Protein AF-A0A0B7BY92-F1 (afdb_monomer_lite)

Organism: NCBI:txid1028688

InterPro domains:
  IPR040191 U3 small nucleolar RNA-associated protein 10 [PTHR13457] (1-80)

Structure (mmCIF, N/CA/C/O backbone):
data_AF-A0A0B7BY92-F1
#
_entry.id   AF-A0A0B7BY92-F1
#
loop_
_atom_site.group_PDB
_atom_site.id
_atom_site.type_symbol
_atom_site.label_atom_id
_atom_site.label_alt_id
_atom_site.label_comp_id
_atom_site.label_asym_id
_atom_site.label_entity_id
_atom_site.label_seq_id
_atom_site.pdbx_PDB_ins_code
_atom_site.Cartn_x
_atom_site.Cartn_y
_atom_site.Cartn_z
_atom_site.occupancy
_atom_site.B_iso_or_equiv
_atom_site.auth_seq_id
_atom_site.auth_comp_id
_atom_site.auth_asym_id
_atom_site.auth_atom_id
_atom_site.pdbx_PDB_model_num
ATOM 1 N N . MET A 1 1 ? 27.669 -34.664 15.422 1.00 49.97 1 MET A N 1
ATOM 2 C CA . MET A 1 1 ? 27.672 -33.985 16.736 1.00 49.97 1 MET A CA 1
ATOM 3 C C . MET A 1 1 ? 27.642 -32.486 16.471 1.00 49.97 1 MET A C 1
ATOM 5 O O . MET A 1 1 ? 28.609 -31.969 15.931 1.00 49.97 1 MET A O 1
ATOM 9 N N . ALA A 1 2 ? 26.512 -31.817 16.711 1.00 50.53 2 ALA A N 1
ATOM 10 C CA . ALA A 1 2 ? 26.399 -30.371 16.513 1.00 50.53 2 ALA A CA 1
ATOM 11 C C . ALA A 1 2 ? 27.093 -29.651 17.681 1.00 50.53 2 ALA A C 1
ATOM 13 O O . ALA A 1 2 ? 26.835 -29.971 18.839 1.00 50.53 2 ALA A O 1
ATOM 14 N N . THR A 1 3 ? 28.015 -28.736 17.388 1.00 66.62 3 THR A N 1
ATOM 15 C CA . THR A 1 3 ? 28.796 -28.015 18.400 1.00 66.62 3 THR A CA 1
ATOM 16 C C . THR A 1 3 ? 27.910 -27.022 19.162 1.00 66.62 3 THR A C 1
ATOM 18 O O . THR A 1 3 ? 26.997 -26.428 18.591 1.00 66.62 3 THR A O 1
ATOM 21 N N . SER A 1 4 ? 28.183 -26.830 20.459 1.00 69.81 4 SER A N 1
ATOM 22 C CA . SER A 1 4 ? 27.462 -25.919 21.376 1.00 69.81 4 SER A CA 1
ATOM 23 C C . SER A 1 4 ? 27.192 -24.524 20.778 1.00 69.81 4 SER A C 1
ATOM 25 O O . SER A 1 4 ? 26.115 -23.959 20.960 1.00 69.81 4 SER A O 1
ATOM 27 N N . LEU A 1 5 ? 28.120 -24.022 19.956 1.00 62.78 5 LEU A N 1
ATOM 28 C CA . LEU A 1 5 ? 27.999 -22.756 19.230 1.00 62.78 5 LEU A CA 1
ATOM 29 C C . LEU A 1 5 ? 26.826 -22.737 18.229 1.00 62.78 5 LEU A C 1
ATOM 31 O O . LEU A 1 5 ? 26.103 -21.750 18.147 1.00 62.78 5 LEU A O 1
ATOM 35 N N . ALA A 1 6 ? 26.589 -23.826 17.491 1.00 66.31 6 ALA A N 1
ATOM 36 C CA . ALA A 1 6 ? 25.493 -23.908 16.523 1.00 66.31 6 ALA A CA 1
ATOM 37 C C . ALA A 1 6 ? 24.118 -23.886 17.214 1.00 66.31 6 ALA A C 1
ATOM 39 O O . ALA A 1 6 ? 23.171 -23.281 16.711 1.00 66.31 6 ALA A O 1
ATOM 40 N N . ALA A 1 7 ? 24.013 -24.498 18.399 1.00 66.00 7 ALA A N 1
ATOM 41 C CA . ALA A 1 7 ? 22.806 -24.433 19.223 1.00 66.00 7 ALA A CA 1
ATOM 42 C C . ALA A 1 7 ? 22.583 -23.024 19.802 1.00 66.00 7 ALA A C 1
ATOM 44 O O . ALA A 1 7 ? 21.449 -22.548 19.849 1.00 66.00 7 ALA A O 1
ATOM 45 N N . GLN A 1 8 ? 23.662 -22.335 20.187 1.00 68.38 8 GLN A N 1
ATOM 46 C CA . GLN A 1 8 ? 23.614 -20.953 20.670 1.00 68.38 8 GLN A CA 1
ATOM 47 C C . GLN A 1 8 ? 23.230 -19.962 19.559 1.00 68.38 8 GLN A C 1
ATOM 49 O O . GLN A 1 8 ? 22.364 -19.121 19.782 1.00 68.38 8 GLN A O 1
ATOM 54 N N . LEU A 1 9 ? 23.770 -20.112 18.345 1.00 65.81 9 LEU A N 1
ATOM 55 C CA . LEU A 1 9 ? 23.393 -19.301 17.179 1.00 65.81 9 LEU A CA 1
ATOM 56 C C . LEU A 1 9 ? 21.927 -19.505 16.782 1.00 65.81 9 LEU A C 1
ATOM 58 O O . LEU A 1 9 ? 21.224 -18.539 16.499 1.00 65.81 9 LEU A O 1
ATOM 62 N N . LYS A 1 10 ? 21.424 -20.745 16.830 1.00 62.56 10 LYS A N 1
ATOM 63 C CA . LYS A 1 10 ? 20.009 -21.033 16.551 1.00 62.56 10 LYS A CA 1
ATOM 64 C C . LYS A 1 10 ? 19.069 -20.409 17.588 1.00 62.56 10 LYS A C 1
ATOM 66 O O . LYS A 1 10 ? 17.967 -20.005 17.240 1.00 62.56 10 LYS A O 1
ATOM 71 N N . LYS A 1 11 ? 19.507 -20.304 18.848 1.00 64.69 11 LYS A N 1
ATOM 72 C CA . LYS A 1 11 ? 18.765 -19.619 19.919 1.00 64.69 11 LYS A CA 1
ATOM 73 C C . LYS A 1 11 ? 18.809 -18.091 19.775 1.00 64.69 11 LYS A C 1
ATOM 75 O O . LYS A 1 11 ? 17.868 -17.430 20.195 1.00 64.69 11 LYS A O 1
ATOM 80 N N . LEU A 1 12 ? 19.872 -17.552 19.172 1.00 62.88 12 LEU A N 1
ATOM 81 C CA . LEU A 1 12 ? 20.027 -16.125 18.870 1.00 62.88 12 LEU A CA 1
ATOM 82 C C . LEU A 1 12 ? 19.279 -15.692 17.599 1.00 62.88 12 LEU A C 1
ATOM 84 O O . LEU A 1 12 ? 19.001 -14.512 17.435 1.00 62.88 12 LEU A O 1
ATOM 88 N N . ALA A 1 13 ? 18.908 -16.631 16.722 1.00 60.62 13 ALA A N 1
ATOM 89 C CA . ALA A 1 13 ? 18.026 -16.406 15.576 1.00 60.62 13 ALA A CA 1
ATOM 90 C C . ALA A 1 13 ? 16.558 -16.194 16.008 1.00 60.62 13 ALA A C 1
ATOM 92 O O . ALA A 1 13 ? 15.637 -16.821 15.479 1.00 60.62 13 ALA A O 1
ATOM 93 N N . THR A 1 14 ? 16.336 -15.327 16.996 1.00 62.22 14 THR A N 1
ATOM 94 C CA . THR A 1 14 ? 15.013 -14.842 17.383 1.00 62.22 14 THR A CA 1
ATOM 95 C C . THR A 1 14 ? 14.385 -14.059 16.220 1.00 62.22 14 THR A C 1
ATOM 97 O O . THR A 1 14 ? 15.107 -13.560 15.350 1.00 62.22 14 THR A O 1
ATOM 100 N N . PRO A 1 15 ? 13.047 -13.923 16.173 1.00 58.56 15 PRO A N 1
ATOM 101 C CA . PRO A 1 15 ? 12.374 -13.105 15.157 1.00 58.56 15 PRO A CA 1
ATOM 102 C C . PRO A 1 15 ? 12.929 -11.673 15.102 1.00 58.56 15 PRO A C 1
ATOM 104 O O . PRO A 1 15 ? 13.050 -11.086 14.032 1.00 58.56 15 PRO A O 1
ATOM 107 N N . GLU A 1 16 ? 13.343 -11.151 16.257 1.00 56.56 16 GLU A N 1
ATOM 108 C CA . GLU A 1 16 ? 13.968 -9.837 16.410 1.00 56.56 16 GLU A CA 1
ATOM 109 C C . GLU A 1 16 ? 15.346 -9.764 15.735 1.00 56.56 16 GLU A C 1
ATOM 111 O O . GLU A 1 16 ? 15.630 -8.808 15.018 1.00 56.56 16 GLU A O 1
ATOM 116 N N . ALA A 1 17 ? 16.187 -10.797 15.861 1.00 58.22 17 ALA A N 1
ATOM 117 C CA . ALA A 1 17 ? 17.472 -10.849 15.162 1.00 58.22 17 ALA A CA 1
ATOM 118 C C . ALA A 1 17 ? 17.302 -10.991 13.638 1.00 58.22 17 ALA A C 1
ATOM 120 O O . ALA A 1 17 ? 18.086 -10.429 12.876 1.00 58.22 17 ALA A O 1
ATOM 121 N N . GLN A 1 18 ? 16.251 -11.684 13.184 1.00 55.78 18 GLN A N 1
ATOM 122 C CA . GLN A 1 18 ? 15.886 -11.772 11.762 1.00 55.78 18 GLN A CA 1
ATOM 123 C C . GLN A 1 18 ? 15.388 -10.434 11.194 1.00 55.78 18 GLN A C 1
ATOM 125 O O . GLN A 1 18 ? 15.510 -10.211 9.995 1.00 55.78 18 GLN A O 1
ATOM 130 N N . SER A 1 19 ? 14.861 -9.539 12.037 1.00 55.06 19 SER A N 1
ATOM 131 C CA . SER A 1 19 ? 14.529 -8.161 11.651 1.00 55.06 19 SER A CA 1
ATOM 132 C C . SER A 1 19 ? 15.768 -7.266 11.517 1.00 55.06 19 SER A C 1
ATOM 134 O O . SER A 1 19 ? 15.716 -6.280 10.787 1.00 55.06 19 SER A O 1
ATOM 136 N N . LEU A 1 20 ? 16.860 -7.578 12.229 1.00 56.62 20 LEU A N 1
ATOM 137 C CA . LEU A 1 20 ? 18.120 -6.818 12.215 1.00 56.62 20 LEU A CA 1
ATOM 138 C C . LEU A 1 20 ? 19.088 -7.290 11.119 1.00 56.62 20 LEU A C 1
ATOM 140 O O . LEU A 1 20 ? 19.844 -6.494 10.563 1.00 56.62 20 LEU A O 1
ATOM 144 N N . LEU A 1 21 ? 19.053 -8.581 10.784 1.00 54.66 21 LEU A N 1
ATOM 145 C CA . LEU A 1 21 ? 19.653 -9.137 9.574 1.00 54.66 21 LEU A CA 1
ATOM 146 C C . LEU A 1 21 ? 18.796 -8.667 8.395 1.00 54.66 21 LEU A C 1
ATOM 148 O O . LEU A 1 21 ? 17.826 -9.336 8.058 1.00 54.66 21 LEU A O 1
ATOM 152 N N . GLY A 1 22 ? 19.102 -7.499 7.824 1.00 50.03 22 GLY A N 1
ATOM 153 C CA . GLY A 1 22 ? 18.390 -6.853 6.707 1.00 50.03 22 GLY A CA 1
ATOM 154 C C . GLY A 1 22 ? 18.390 -7.650 5.392 1.00 50.03 22 GLY A C 1
ATOM 155 O O . GLY A 1 22 ? 18.792 -7.146 4.352 1.00 50.03 22 GLY A O 1
ATOM 156 N N . SER A 1 23 ? 17.964 -8.908 5.452 1.00 46.84 23 SER A N 1
ATOM 157 C CA . SER A 1 23 ? 18.014 -9.940 4.419 1.00 46.84 23 SER A CA 1
ATOM 158 C C . SER A 1 23 ? 16.681 -10.683 4.321 1.00 46.84 23 SER A C 1
ATOM 160 O O . SER A 1 23 ? 16.618 -11.815 3.850 1.00 46.84 23 SER A O 1
ATOM 162 N N . ARG A 1 24 ? 15.571 -10.040 4.695 1.00 49.31 24 ARG A N 1
ATOM 163 C CA . ARG A 1 24 ? 14.474 -10.076 3.735 1.00 49.31 24 ARG A CA 1
ATOM 164 C C . ARG A 1 24 ? 14.849 -9.056 2.686 1.00 49.31 24 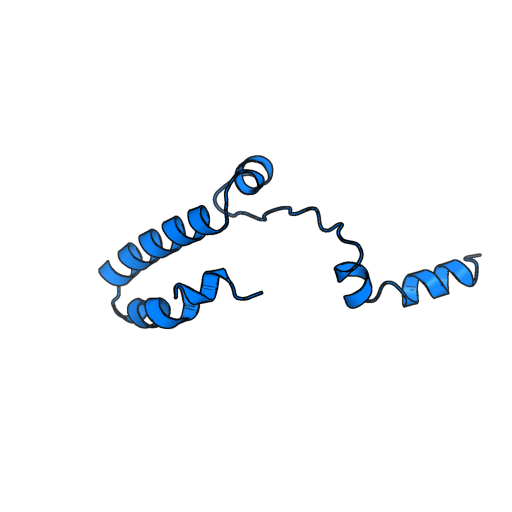ARG A C 1
ATOM 166 O O . ARG A 1 24 ? 14.493 -7.887 2.800 1.00 49.31 24 ARG A O 1
ATOM 173 N N . ASP A 1 25 ? 15.589 -9.525 1.682 1.00 46.84 25 ASP A N 1
ATOM 174 C CA . ASP A 1 25 ? 15.428 -8.997 0.339 1.00 46.84 25 ASP A CA 1
ATOM 175 C C . ASP A 1 25 ? 13.954 -8.641 0.203 1.00 46.84 25 ASP A C 1
ATOM 177 O O . ASP A 1 25 ? 13.091 -9.469 0.514 1.00 46.84 25 ASP A O 1
ATOM 181 N N . HIS A 1 26 ? 13.685 -7.379 -0.107 1.00 53.12 26 HIS A N 1
ATOM 182 C CA . HIS A 1 26 ? 12.363 -6.831 -0.350 1.00 53.12 26 HIS A CA 1
ATOM 183 C C . HIS A 1 26 ? 11.771 -7.568 -1.564 1.00 53.12 26 HIS A C 1
ATOM 185 O O . HIS A 1 26 ? 11.615 -7.011 -2.646 1.00 53.12 26 HIS A O 1
ATOM 191 N N . ILE A 1 27 ? 11.459 -8.856 -1.414 1.00 54.53 27 ILE A N 1
ATOM 192 C CA . ILE A 1 27 ? 10.512 -9.565 -2.244 1.00 54.53 27 ILE A CA 1
ATOM 193 C C . ILE A 1 27 ? 9.226 -8.837 -1.907 1.00 54.53 27 ILE A C 1
ATOM 195 O O . ILE A 1 27 ? 8.551 -9.148 -0.923 1.00 54.53 27 ILE A O 1
ATOM 199 N N . GLN A 1 28 ? 8.971 -7.762 -2.650 1.00 62.44 28 GLN A N 1
ATOM 200 C CA . GLN A 1 28 ? 7.697 -7.089 -2.641 1.00 62.44 28 GLN A CA 1
ATOM 201 C C . GLN A 1 28 ? 6.719 -8.102 -3.212 1.00 62.44 28 GLN A C 1
ATOM 203 O O . GLN A 1 28 ? 6.494 -8.161 -4.418 1.00 62.44 28 GLN A O 1
ATOM 208 N N . ALA A 1 29 ? 6.230 -8.967 -2.324 1.00 69.44 29 ALA A N 1
ATOM 209 C CA . ALA A 1 29 ? 5.228 -9.953 -2.632 1.00 69.44 29 ALA A CA 1
ATOM 210 C C . ALA A 1 29 ? 4.018 -9.171 -3.128 1.00 69.44 29 ALA A C 1
ATOM 212 O O . ALA A 1 29 ? 3.3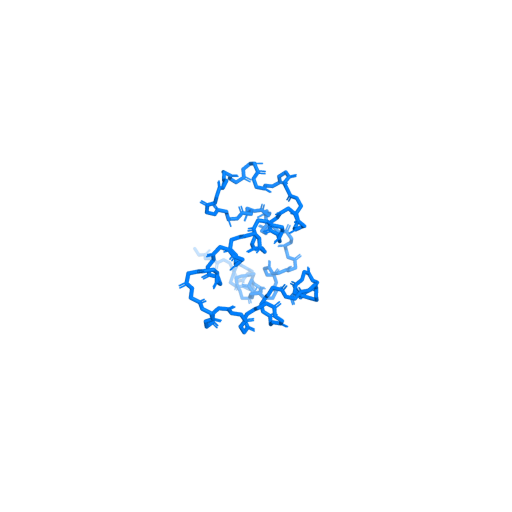26 -8.497 -2.365 1.00 69.44 29 ALA A O 1
ATOM 213 N N . SER A 1 30 ? 3.839 -9.197 -4.439 1.00 78.31 30 SER A N 1
ATOM 214 C CA . SER A 1 30 ? 2.813 -8.449 -5.130 1.00 78.31 30 SER A CA 1
ATOM 215 C C . SER A 1 30 ? 1.887 -9.449 -5.790 1.00 78.31 30 SER A C 1
ATOM 217 O O . SER A 1 30 ? 2.323 -10.378 -6.462 1.00 78.31 30 SER A O 1
ATOM 219 N N . PHE A 1 31 ? 0.587 -9.260 -5.588 1.00 83.81 31 PHE A N 1
ATOM 220 C CA . PHE A 1 31 ? -0.429 -10.016 -6.318 1.00 83.81 31 PHE A CA 1
ATOM 221 C C . PHE A 1 31 ? -0.646 -9.469 -7.736 1.00 83.81 31 PHE A C 1
ATOM 223 O O . PHE A 1 31 ? -1.259 -10.144 -8.555 1.00 83.81 31 PHE A O 1
ATOM 230 N N . LEU A 1 32 ? -0.184 -8.242 -8.009 1.00 84.44 32 LEU A N 1
ATOM 231 C CA . LEU A 1 32 ? -0.419 -7.536 -9.273 1.00 84.44 32 LEU A CA 1
ATOM 232 C C . LEU A 1 32 ? 0.783 -7.566 -10.220 1.00 84.44 32 LEU A C 1
ATOM 234 O O . LEU A 1 32 ? 0.601 -7.378 -11.417 1.00 84.44 32 LEU A O 1
ATOM 238 N N . TYR A 1 33 ? 1.990 -7.767 -9.691 1.00 84.25 33 TYR A N 1
ATOM 239 C CA . TYR A 1 33 ? 3.242 -7.676 -10.440 1.00 84.25 33 TYR A CA 1
ATOM 240 C C . TYR A 1 33 ? 4.173 -8.817 -10.065 1.00 84.25 33 TYR A C 1
ATOM 242 O O . TYR A 1 33 ? 4.139 -9.301 -8.932 1.00 84.25 33 TYR A O 1
ATOM 250 N N . ASP A 1 34 ? 5.071 -9.171 -10.977 1.00 84.69 34 ASP A N 1
ATOM 251 C CA . ASP A 1 34 ? 6.185 -10.043 -10.632 1.00 84.69 34 ASP A CA 1
ATOM 252 C C . ASP A 1 34 ? 7.109 -9.362 -9.618 1.00 84.69 34 ASP A C 1
ATOM 254 O O . ASP A 1 34 ? 7.262 -8.141 -9.604 1.00 84.69 34 ASP A O 1
ATOM 258 N N . ASN A 1 35 ? 7.801 -10.156 -8.798 1.00 80.44 35 ASN A N 1
ATOM 259 C CA . ASN A 1 35 ? 8.685 -9.634 -7.746 1.00 80.44 35 ASN A CA 1
ATOM 260 C C . ASN A 1 35 ? 9.736 -8.636 -8.274 1.00 80.44 35 ASN A C 1
ATOM 262 O O . ASN A 1 35 ? 10.112 -7.704 -7.568 1.00 80.44 35 ASN A O 1
ATOM 266 N N . LYS A 1 36 ? 10.203 -8.816 -9.519 1.00 80.44 36 LYS A N 1
ATOM 267 C CA . LYS A 1 36 ? 11.162 -7.908 -10.173 1.00 80.44 36 LYS A CA 1
ATOM 268 C C . LYS A 1 36 ? 10.538 -6.557 -10.517 1.00 80.44 36 LYS A C 1
ATOM 270 O O . LYS A 1 36 ? 11.169 -5.519 -10.343 1.00 80.44 36 LYS A O 1
ATOM 275 N N . GLU A 1 37 ? 9.307 -6.582 -11.007 1.00 79.88 37 GLU A N 1
ATOM 276 C CA . GLU A 1 37 ? 8.572 -5.378 -11.380 1.00 79.88 37 GLU A CA 1
ATOM 277 C C . GLU A 1 37 ? 8.111 -4.631 -10.130 1.00 79.88 37 GLU A C 1
ATOM 279 O O . GLU A 1 37 ? 8.331 -3.430 -10.020 1.00 79.88 37 GLU A O 1
ATOM 284 N N . ALA A 1 38 ? 7.573 -5.350 -9.140 1.00 82.75 38 ALA A N 1
ATOM 285 C CA . ALA A 1 38 ? 7.149 -4.787 -7.864 1.00 82.75 38 ALA A CA 1
ATOM 286 C C . ALA A 1 38 ? 8.289 -4.036 -7.161 1.00 82.75 38 ALA A C 1
ATOM 288 O O . ALA A 1 38 ? 8.098 -2.910 -6.720 1.00 82.75 38 ALA A O 1
ATOM 289 N N . ALA A 1 39 ? 9.500 -4.604 -7.152 1.00 80.06 39 ALA A N 1
ATOM 290 C CA . ALA A 1 39 ? 10.680 -3.968 -6.568 1.00 80.06 39 ALA A CA 1
ATOM 291 C C . ALA A 1 39 ? 11.079 -2.633 -7.231 1.00 80.06 39 ALA A C 1
ATOM 293 O O . ALA A 1 39 ? 11.825 -1.865 -6.630 1.00 80.06 39 ALA A O 1
ATOM 294 N N . THR A 1 40 ? 10.599 -2.356 -8.448 1.00 83.50 40 THR A N 1
ATOM 295 C CA . THR A 1 40 ? 10.862 -1.099 -9.168 1.00 83.50 40 THR A CA 1
ATOM 296 C C . THR A 1 40 ? 9.862 -0.001 -8.793 1.00 83.50 40 THR A C 1
ATOM 298 O O . THR A 1 40 ? 10.129 1.178 -9.014 1.00 83.50 40 THR A O 1
ATOM 301 N N . TYR A 1 41 ? 8.704 -0.366 -8.236 1.00 83.50 41 TYR A N 1
ATOM 302 C CA . TYR A 1 41 ? 7.645 0.577 -7.905 1.00 83.50 41 TYR A CA 1
ATOM 303 C C . TYR A 1 41 ? 7.722 1.056 -6.453 1.00 83.50 41 TYR A C 1
ATOM 305 O O . TYR A 1 41 ? 7.949 0.289 -5.513 1.00 83.50 41 TYR A O 1
ATOM 313 N N . ASP A 1 42 ? 7.436 2.344 -6.271 1.00 83.88 42 ASP A N 1
ATOM 314 C CA . ASP A 1 42 ? 7.371 2.969 -4.955 1.00 83.88 42 ASP A CA 1
ATOM 315 C C . ASP A 1 42 ? 6.053 2.672 -4.233 1.00 83.88 42 ASP A C 1
ATOM 317 O O . A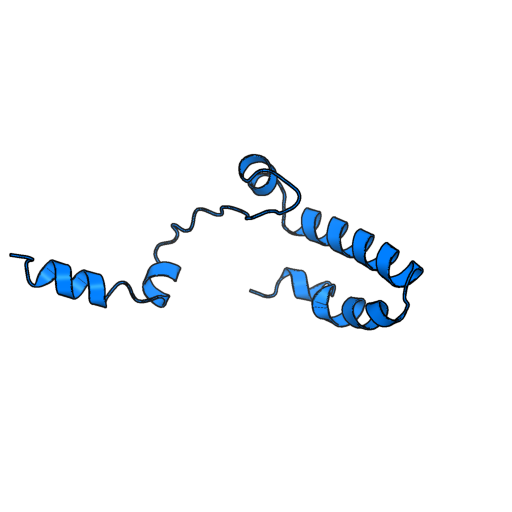SP A 1 42 ? 5.004 2.444 -4.842 1.00 83.88 42 ASP A O 1
ATOM 321 N N . ARG A 1 43 ? 6.061 2.793 -2.900 1.00 81.75 43 ARG A N 1
ATOM 322 C CA . ARG A 1 43 ? 4.858 2.644 -2.057 1.00 81.75 43 ARG A CA 1
ATOM 323 C C . ARG A 1 43 ? 3.711 3.570 -2.493 1.00 81.75 43 ARG A C 1
ATOM 325 O O . ARG A 1 43 ? 2.548 3.179 -2.405 1.00 81.75 43 ARG A O 1
ATOM 332 N N . GLN A 1 44 ? 4.028 4.755 -3.025 1.00 85.25 44 GLN A N 1
ATOM 333 C CA . GLN A 1 44 ? 3.041 5.694 -3.572 1.00 85.25 44 GLN A CA 1
ATOM 334 C C . GLN A 1 44 ? 2.288 5.118 -4.782 1.00 85.25 44 GLN A C 1
ATOM 336 O O . GLN A 1 44 ? 1.088 5.351 -4.923 1.00 85.25 44 GLN A O 1
ATOM 341 N N . HIS A 1 45 ? 2.963 4.348 -5.642 1.00 88.50 45 HIS A N 1
ATOM 342 C CA . HIS A 1 45 ? 2.337 3.705 -6.802 1.00 88.50 45 HIS A CA 1
ATOM 343 C C . HIS A 1 45 ? 1.253 2.723 -6.358 1.00 88.50 45 HIS A C 1
ATOM 345 O O . HIS A 1 45 ? 0.106 2.808 -6.797 1.00 88.50 45 HIS A O 1
ATOM 351 N N . PHE A 1 46 ? 1.585 1.853 -5.404 1.00 87.31 46 PHE A N 1
ATOM 352 C CA . PHE A 1 46 ? 0.634 0.896 -4.839 1.00 87.31 46 PHE A CA 1
ATOM 353 C C . PHE A 1 46 ? -0.520 1.577 -4.107 1.00 87.31 46 PHE A C 1
ATOM 355 O O . PHE A 1 46 ? -1.667 1.152 -4.245 1.00 87.31 46 PHE A O 1
ATOM 362 N N . TYR A 1 47 ? -0.242 2.660 -3.380 1.00 88.31 47 TYR A N 1
ATOM 363 C CA . TYR A 1 47 ? -1.282 3.451 -2.731 1.00 88.31 47 TYR A CA 1
ATOM 364 C C . TYR A 1 47 ? -2.269 4.034 -3.749 1.00 88.31 47 TYR A C 1
ATOM 366 O O . TYR A 1 47 ? -3.478 3.905 -3.573 1.00 88.31 47 TYR A O 1
ATOM 374 N N . ASN A 1 48 ? -1.776 4.608 -4.851 1.00 90.31 48 ASN A N 1
ATOM 375 C CA . ASN A 1 48 ? -2.629 5.166 -5.900 1.00 90.31 48 ASN A CA 1
ATOM 376 C C . ASN A 1 48 ? -3.523 4.092 -6.543 1.00 90.31 48 ASN A C 1
ATOM 378 O O . ASN A 1 48 ? -4.715 4.330 -6.756 1.00 90.31 48 ASN A O 1
ATOM 382 N N . ILE A 1 49 ? -2.971 2.902 -6.809 1.00 91.25 49 ILE A N 1
ATOM 383 C CA . ILE A 1 49 ? -3.744 1.751 -7.303 1.00 91.25 49 ILE A CA 1
ATOM 384 C C . ILE A 1 49 ? -4.826 1.364 -6.288 1.00 91.25 49 ILE A C 1
ATOM 386 O O . ILE A 1 49 ? -5.984 1.174 -6.663 1.00 91.25 49 ILE A O 1
ATOM 390 N N . GLY A 1 50 ? -4.470 1.295 -5.004 1.00 90.06 50 GLY A N 1
ATOM 391 C CA . GLY A 1 50 ? -5.387 0.975 -3.913 1.00 90.06 50 GLY A CA 1
ATOM 392 C C . GLY A 1 50 ? -6.545 1.966 -3.788 1.00 90.06 50 GLY A C 1
ATOM 393 O O . GLY A 1 50 ? -7.697 1.545 -3.727 1.00 90.06 50 GLY A O 1
ATOM 394 N N . ILE A 1 51 ? -6.264 3.273 -3.831 1.00 91.50 51 ILE A N 1
ATOM 395 C CA . ILE A 1 51 ? -7.284 4.335 -3.798 1.00 91.50 51 ILE A CA 1
ATOM 396 C C . ILE A 1 51 ? -8.224 4.226 -4.994 1.00 91.50 51 ILE A C 1
ATOM 398 O O . ILE A 1 51 ? -9.442 4.299 -4.833 1.00 91.50 51 ILE A O 1
ATOM 402 N N . ASN A 1 52 ? -7.676 4.022 -6.195 1.00 92.50 52 ASN A N 1
ATOM 403 C CA . ASN A 1 52 ? -8.502 3.866 -7.384 1.00 92.50 52 ASN A CA 1
ATOM 404 C C . ASN A 1 52 ? -9.421 2.642 -7.258 1.00 92.50 52 ASN A C 1
ATOM 406 O O . ASN A 1 52 ? -10.625 2.754 -7.485 1.00 92.50 52 ASN A O 1
ATOM 410 N N . GLY A 1 53 ? -8.879 1.502 -6.819 1.00 91.81 53 GLY A N 1
ATOM 411 C CA . GLY A 1 53 ? -9.649 0.285 -6.564 1.00 91.81 53 GLY A CA 1
ATOM 412 C C . GLY A 1 53 ? -10.744 0.489 -5.514 1.00 91.81 53 GLY A C 1
ATOM 413 O O . GLY A 1 53 ? -11.891 0.105 -5.744 1.00 91.81 53 GLY A O 1
ATOM 414 N N . LEU A 1 54 ? -10.428 1.164 -4.406 1.00 92.06 54 LEU A N 1
ATOM 415 C CA . LEU A 1 54 ? -11.391 1.495 -3.358 1.00 92.06 54 LEU A CA 1
ATOM 416 C C . LEU A 1 54 ? -12.540 2.348 -3.903 1.00 92.06 54 LEU A C 1
ATOM 418 O O . LEU A 1 54 ? -13.699 2.048 -3.638 1.00 92.06 54 LEU A O 1
ATOM 422 N N . GLN A 1 55 ? -12.250 3.368 -4.712 1.00 92.94 55 GLN A N 1
ATOM 423 C CA . GLN A 1 55 ? -13.290 4.194 -5.329 1.00 92.94 55 GLN A CA 1
ATOM 424 C C . GLN A 1 55 ? -14.225 3.371 -6.225 1.00 92.94 55 GLN A C 1
ATOM 426 O O . GLN A 1 55 ? -15.433 3.615 -6.235 1.00 92.94 55 GLN A O 1
ATOM 431 N N . GLN A 1 56 ? -13.704 2.376 -6.951 1.00 94.19 56 GLN A N 1
ATOM 432 C CA . GLN A 1 56 ? -14.550 1.466 -7.730 1.00 94.19 56 GLN A CA 1
ATOM 433 C C . GLN A 1 56 ? -15.413 0.569 -6.834 1.00 94.19 56 GLN A C 1
ATOM 435 O O . GLN A 1 56 ? -16.570 0.315 -7.170 1.00 94.19 56 GLN A O 1
ATOM 440 N N . LEU A 1 57 ? -14.883 0.111 -5.695 1.00 93.00 57 LEU A N 1
ATOM 441 C CA . LEU A 1 57 ? -15.645 -0.670 -4.718 1.00 93.00 57 LEU A CA 1
ATOM 442 C C . LEU A 1 57 ? -16.749 0.169 -4.067 1.00 93.00 57 LEU A C 1
ATOM 444 O O . LEU A 1 57 ? -17.887 -0.284 -4.029 1.00 93.00 57 LEU A O 1
ATOM 448 N N . ILE A 1 58 ? -16.458 1.411 -3.668 1.00 93.25 58 ILE A N 1
ATOM 449 C CA . ILE A 1 58 ? -17.436 2.345 -3.086 1.00 93.25 58 ILE A CA 1
ATOM 450 C C . ILE A 1 58 ? -18.582 2.630 -4.061 1.00 93.25 58 ILE A C 1
ATOM 452 O O . ILE A 1 58 ? -19.739 2.694 -3.657 1.00 93.25 58 ILE A O 1
ATOM 456 N N . ARG A 1 59 ? -18.283 2.766 -5.361 1.00 93.06 59 ARG A N 1
ATOM 457 C CA . ARG A 1 59 ? -19.316 2.940 -6.398 1.00 93.06 59 ARG A CA 1
ATOM 458 C C . ARG A 1 59 ? -20.269 1.750 -6.504 1.00 93.06 59 ARG A C 1
ATOM 460 O O . ARG A 1 59 ? -21.385 1.927 -6.981 1.00 93.06 59 ARG A O 1
ATOM 467 N N . ARG A 1 60 ? -19.825 0.548 -6.127 1.00 93.38 60 ARG A N 1
ATOM 468 C CA . ARG A 1 60 ? -20.669 -0.655 -6.100 1.00 93.38 60 ARG A CA 1
ATOM 469 C C . ARG A 1 60 ? -21.370 -0.840 -4.761 1.00 93.38 60 ARG A C 1
ATOM 471 O O . ARG A 1 60 ? -22.497 -1.319 -4.742 1.00 93.38 60 ARG A O 1
ATOM 478 N N . ASP A 1 61 ? -20.695 -0.503 -3.671 1.00 92.81 61 ASP A N 1
ATOM 479 C CA . ASP A 1 61 ? -21.169 -0.710 -2.311 1.00 92.81 61 ASP A CA 1
ATOM 480 C C . ASP A 1 61 ? -20.595 0.363 -1.378 1.00 92.81 61 ASP A C 1
ATOM 482 O O . ASP A 1 61 ? -19.392 0.429 -1.118 1.00 92.81 61 ASP A O 1
ATOM 486 N N . GLU A 1 62 ? -21.476 1.209 -0.850 1.00 90.81 62 GLU A N 1
ATOM 487 C CA . GLU A 1 62 ? -21.093 2.368 -0.044 1.00 90.81 62 GLU A CA 1
ATOM 488 C C . GLU A 1 62 ? -20.445 1.999 1.295 1.00 90.81 62 GLU A C 1
ATOM 490 O O . GLU A 1 62 ? -19.754 2.835 1.881 1.00 90.81 62 GLU A O 1
ATOM 495 N N . ARG A 1 63 ? -20.600 0.752 1.765 1.00 91.44 63 ARG A N 1
ATOM 496 C CA . ARG A 1 63 ? -20.001 0.280 3.025 1.00 91.44 63 ARG A CA 1
ATOM 497 C C . ARG A 1 63 ? -18.481 0.412 3.025 1.00 91.44 63 ARG A C 1
ATOM 499 O O . ARG A 1 63 ? -17.893 0.674 4.066 1.00 91.44 63 ARG A O 1
ATOM 506 N N . PHE A 1 64 ? -17.842 0.327 1.857 1.00 88.88 64 PHE A N 1
ATOM 507 C CA . PHE A 1 64 ? -16.389 0.453 1.744 1.00 88.88 64 PHE A CA 1
ATOM 508 C C . PHE A 1 64 ? -15.855 1.869 2.010 1.00 88.88 64 PHE A C 1
ATOM 510 O O . PHE A 1 64 ? -14.645 2.044 2.151 1.00 88.88 64 PHE A O 1
ATOM 517 N N . ARG A 1 65 ? -16.725 2.882 2.117 1.00 89.00 65 ARG A N 1
ATOM 518 C CA . ARG A 1 65 ? -16.321 4.265 2.406 1.00 89.00 65 ARG A CA 1
ATOM 519 C C . ARG A 1 65 ? -15.641 4.401 3.773 1.00 89.00 65 ARG A C 1
ATOM 521 O O . ARG A 1 65 ? -14.786 5.265 3.936 1.00 89.00 65 ARG A O 1
ATOM 528 N N . GLU A 1 66 ? -15.952 3.529 4.734 1.00 88.81 66 GLU A N 1
ATOM 529 C CA . GLU A 1 66 ? -15.314 3.548 6.060 1.00 88.81 66 GLU A CA 1
ATOM 530 C C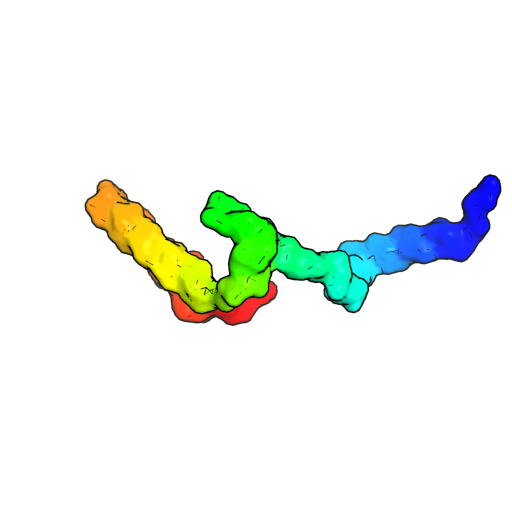 . GLU A 1 66 ? -13.791 3.323 5.999 1.00 88.81 66 GLU A C 1
ATOM 532 O O . GLU A 1 66 ? -13.038 3.863 6.811 1.00 88.81 66 GLU A O 1
ATOM 537 N N . PHE A 1 67 ? -13.314 2.588 4.990 1.00 87.31 67 PHE A N 1
ATOM 538 C CA . PHE A 1 67 ? -11.896 2.265 4.843 1.00 87.31 67 PHE A CA 1
ATOM 539 C C . PHE A 1 67 ? -11.075 3.400 4.225 1.00 87.31 67 PHE A C 1
ATOM 541 O O . PHE A 1 67 ? -9.850 3.370 4.329 1.00 87.31 67 PHE A O 1
ATOM 548 N N . GLU A 1 68 ? -11.719 4.411 3.632 1.00 84.69 68 GLU A N 1
ATOM 549 C CA . GLU A 1 68 ? -11.048 5.564 3.015 1.00 84.69 68 GLU A CA 1
ATOM 550 C C . GLU A 1 68 ? -10.242 6.365 4.048 1.00 84.69 68 GLU A C 1
ATOM 552 O O . GLU A 1 68 ? -9.111 6.765 3.793 1.00 84.69 68 GLU A O 1
ATOM 557 N N . GLN A 1 69 ? -10.794 6.536 5.250 1.00 82.00 69 GLN A N 1
ATOM 558 C CA . GLN A 1 69 ? -10.163 7.305 6.330 1.00 82.00 69 GLN A CA 1
ATOM 559 C C . GLN A 1 69 ? -9.355 6.437 7.304 1.00 82.00 69 GLN A C 1
ATOM 561 O O . GLN A 1 69 ? -8.644 6.972 8.149 1.00 82.00 69 GLN A O 1
ATOM 566 N N . SER A 1 70 ? -9.450 5.109 7.187 1.00 84.31 70 SER A N 1
ATOM 567 C CA . SER A 1 70 ? -8.731 4.154 8.033 1.00 84.31 70 SER A CA 1
ATOM 568 C C . SER A 1 70 ? -7.566 3.523 7.268 1.00 84.31 70 SER A C 1
ATOM 570 O O .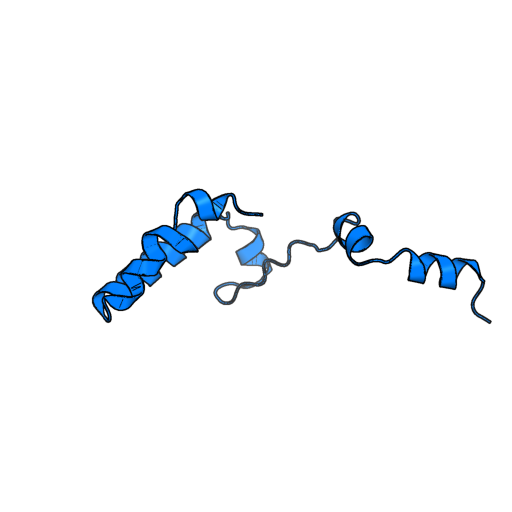 SER A 1 70 ? -6.428 3.978 7.369 1.00 84.31 70 SER A O 1
ATOM 572 N N . LEU A 1 71 ? -7.836 2.506 6.448 1.00 83.12 71 LEU A N 1
ATOM 573 C CA . LEU A 1 71 ? -6.803 1.736 5.751 1.00 83.12 71 LEU A CA 1
ATOM 574 C C . LEU A 1 71 ? -6.148 2.522 4.614 1.00 83.12 71 LEU A C 1
ATOM 576 O O . LEU A 1 71 ? -4.946 2.393 4.399 1.00 83.12 71 LEU A O 1
ATOM 580 N N . PHE A 1 72 ? -6.915 3.368 3.933 1.00 85.25 72 PHE A N 1
ATOM 581 C CA . PHE A 1 72 ? -6.463 4.146 2.781 1.00 85.25 72 PHE A CA 1
ATOM 582 C C . PHE A 1 72 ? -6.243 5.625 3.113 1.00 85.25 72 PHE A C 1
ATOM 584 O O . PHE A 1 72 ? -6.279 6.473 2.227 1.00 85.25 72 PHE A O 1
ATOM 591 N N . SER A 1 73 ? -5.989 5.943 4.384 1.00 82.62 73 SER A N 1
ATOM 592 C CA . SER A 1 73 ? -5.606 7.296 4.777 1.00 82.62 73 SER A CA 1
ATOM 593 C C . SER A 1 73 ? -4.190 7.638 4.275 1.00 82.62 73 SER A C 1
ATOM 595 O O . SER A 1 73 ? -3.346 6.742 4.159 1.00 82.62 73 SER A O 1
ATOM 597 N N . PRO A 1 74 ? -3.855 8.924 4.059 1.00 76.94 74 PRO A N 1
ATOM 598 C CA . PRO A 1 74 ? -2.489 9.335 3.721 1.00 76.94 74 PRO A CA 1
ATOM 599 C C . PRO A 1 74 ? -1.462 8.905 4.782 1.00 76.94 74 PRO A C 1
ATOM 601 O O . PRO A 1 74 ? -0.336 8.540 4.455 1.00 76.94 74 PRO A O 1
ATOM 604 N N . SER A 1 75 ? -1.871 8.875 6.055 1.00 76.88 75 SER A N 1
ATOM 605 C CA . SER A 1 75 ? -1.065 8.385 7.182 1.00 76.88 75 SER A CA 1
ATOM 606 C C . SER A 1 75 ? -0.761 6.886 7.120 1.00 76.88 75 SER A C 1
ATOM 608 O O . SER A 1 75 ? 0.244 6.436 7.669 1.00 76.88 75 SER A O 1
ATOM 610 N N . SER A 1 76 ? -1.570 6.098 6.411 1.00 75.38 76 SER A N 1
ATOM 611 C CA . SER A 1 76 ? -1.336 4.659 6.242 1.00 75.38 76 SER A CA 1
ATOM 612 C C . SER A 1 76 ?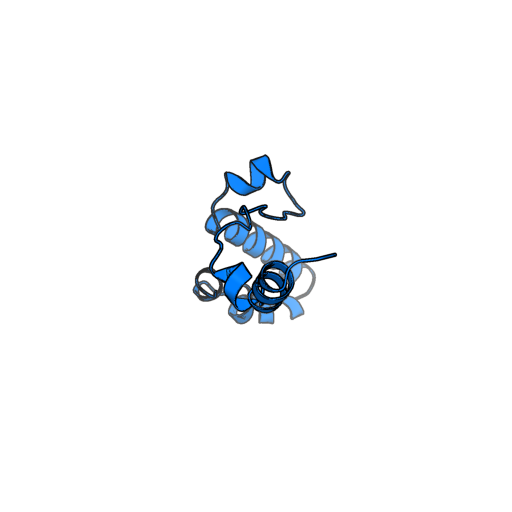 -0.114 4.363 5.364 1.00 75.38 76 SER A C 1
ATOM 614 O O . SER A 1 76 ? 0.417 3.250 5.379 1.00 75.38 76 SER A O 1
ATOM 616 N N . GLN A 1 77 ? 0.389 5.355 4.622 1.00 70.56 77 GLN A N 1
ATOM 617 C CA . GLN A 1 77 ? 1.623 5.221 3.848 1.00 70.56 77 GLN A CA 1
ATOM 618 C C . GLN A 1 77 ? 2.888 5.217 4.712 1.00 70.56 77 GLN A C 1
ATOM 620 O O . GLN A 1 77 ? 3.910 4.694 4.278 1.00 70.56 77 GLN A O 1
ATOM 625 N N . THR A 1 78 ? 2.839 5.778 5.920 1.00 68.88 78 THR A N 1
ATOM 626 C CA . THR A 1 78 ? 3.996 5.858 6.827 1.00 68.88 78 THR A CA 1
ATOM 627 C C . THR A 1 78 ? 3.897 4.894 8.004 1.00 68.88 78 THR A C 1
ATOM 629 O O . THR A 1 78 ? 4.851 4.779 8.765 1.00 68.88 78 THR A O 1
ATOM 632 N N . PHE A 1 79 ? 2.773 4.184 8.153 1.00 63.78 79 PHE A N 1
ATOM 633 C CA . PHE A 1 79 ? 2.609 3.140 9.163 1.00 63.78 79 PHE A CA 1
ATOM 634 C C . PHE A 1 79 ? 3.562 1.969 8.855 1.00 63.78 79 PHE A C 1
ATOM 636 O O . PHE A 1 79 ? 3.571 1.468 7.720 1.00 63.78 79 PHE A O 1
ATOM 643 N N . GLN A 1 80 ? 4.401 1.601 9.829 1.00 52.56 80 GLN A N 1
ATOM 644 C CA . GLN A 1 80 ? 5.483 0.616 9.720 1.00 52.56 80 GLN A CA 1
ATOM 645 C C . GLN A 1 80 ? 5.360 -0.424 10.832 1.00 52.56 80 GLN A C 1
ATOM 647 O O . GLN A 1 80 ? 5.066 -0.014 11.977 1.00 52.56 80 GLN A O 1
#

Foldseek 3Di:
DDDPVVVVVVVVPDVVVVVVVPPPPPQVVDPVDHSVVSVVDDLVVVLVVVVVVLVVVCVVPVVSVVCCCPCSNPVVSVDD

Sequence (80 aa):
MATSLAAQLKKLATPEAQSLLGSRDHIQASFLYDNKEAATYDRQHFYNIGINGLQQLIRRDERFREFEQSLFSPSSQTFQ

Radius of gyration: 19.64 Å; chains: 1; bounding box: 50×43×33 Å

Secondary structure (DSSP, 8-state):
---HHHHHHHHH--HHHHHHS--S------SSS-HHHHTTS-HHHHHHHHHHHHHHHHHH-GGGGGGTTTTTSGGGGT--

pLDDT: mean 75.29, std 14.54, range [46.84, 94.19]